Protein AF-U1YEB3-F1 (afdb_monomer)

Mean predicted aligned error: 6.51 Å

pLDDT: mean 85.09, std 14.56, range [36.59, 97.25]

Secondary structure (DSSP, 8-state):
------TTTT--HHHIIIIIHHHHHHHHHHGGGTT-EEEEEEE-TTT--SS--TT--SEEEEEE-S-HHHHHHHHHHHHHTTGGGT-----------GGGS---

Solvent-accessible surface area (backbone atoms only — not comparable to full-atom values): 6845 Å² total; per-residue (Å²): 136,84,84,72,62,58,44,54,76,72,53,52,73,65,53,40,63,77,49,51,50,54,52,54,50,50,52,63,57,55,47,64,76,68,71,39,42,81,76,47,76,49,69,50,84,87,79,62,86,69,77,89,62,94,78,84,74,62,69,49,77,44,66,50,65,89,50,73,65,51,55,51,52,52,55,47,54,46,50,73,71,58,49,64,58,40,46,88,87,81,91,82,88,81,73,72,58,79,90,72,48,81,84,126

Structure (mmCIF, N/CA/C/O backbone):
data_AF-U1YEB3-F1
#
_entry.id   AF-U1YEB3-F1
#
loop_
_atom_site.group_PDB
_atom_site.id
_atom_site.type_symbol
_atom_site.label_atom_id
_atom_site.label_alt_id
_atom_site.label_comp_id
_atom_site.label_asym_id
_atom_site.label_entity_id
_atom_site.label_seq_id
_atom_site.pdbx_PDB_ins_code
_atom_site.Cartn_x
_atom_site.Cartn_y
_atom_site.Cartn_z
_atom_site.occupancy
_atom_site.B_iso_or_equiv
_atom_site.auth_seq_id
_atom_site.auth_comp_id
_atom_site.auth_asym_id
_atom_site.auth_atom_id
_atom_site.pdbx_PDB_model_num
ATOM 1 N N . MET A 1 1 ? 8.530 -24.600 -0.183 1.00 36.59 1 MET A N 1
ATOM 2 C CA . MET A 1 1 ? 8.987 -24.052 -1.474 1.00 36.59 1 MET A CA 1
ATOM 3 C C . MET A 1 1 ? 8.469 -22.625 -1.530 1.00 36.59 1 MET A C 1
ATOM 5 O O . MET A 1 1 ? 7.266 -22.432 -1.643 1.00 36.59 1 MET A O 1
ATOM 9 N N . THR A 1 2 ? 9.323 -21.644 -1.258 1.00 46.62 2 THR A N 1
ATOM 10 C CA . THR A 1 2 ? 8.968 -20.221 -1.306 1.00 46.62 2 THR A CA 1
ATOM 11 C C . THR A 1 2 ? 8.895 -19.812 -2.772 1.00 46.62 2 THR A C 1
ATOM 13 O O . THR A 1 2 ? 9.876 -19.925 -3.496 1.00 46.62 2 THR A O 1
ATOM 16 N N . PHE A 1 3 ? 7.708 -19.422 -3.232 1.00 46.09 3 PHE A N 1
ATOM 17 C CA . PHE A 1 3 ? 7.535 -18.847 -4.560 1.00 46.09 3 PHE A CA 1
ATOM 18 C C . PHE A 1 3 ? 8.145 -17.443 -4.539 1.00 46.09 3 PHE A C 1
ATOM 20 O O . PHE A 1 3 ? 7.554 -16.520 -3.978 1.00 46.09 3 PHE A O 1
ATOM 27 N N . GLU A 1 4 ? 9.350 -17.297 -5.082 1.00 52.69 4 GLU A N 1
ATOM 28 C CA . GLU A 1 4 ? 9.925 -15.989 -5.377 1.00 52.69 4 GLU A CA 1
ATOM 29 C C . GLU A 1 4 ? 9.371 -15.527 -6.724 1.00 52.69 4 GLU A C 1
ATOM 31 O O . GLU A 1 4 ? 9.530 -16.202 -7.742 1.00 52.69 4 GLU A O 1
ATOM 36 N N . SER A 1 5 ? 8.682 -14.385 -6.734 1.00 56.97 5 SER A N 1
ATOM 37 C CA . SER A 1 5 ? 8.306 -13.725 -7.983 1.00 56.97 5 SER A CA 1
ATOM 38 C C . SER A 1 5 ? 9.586 -13.317 -8.716 1.00 56.97 5 SER A C 1
ATOM 40 O O . SER A 1 5 ? 10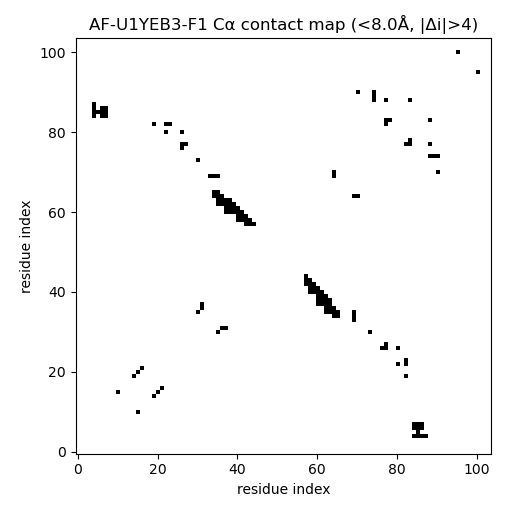.237 -12.335 -8.363 1.00 56.97 5 SER A O 1
ATOM 42 N N . THR A 1 6 ? 9.964 -14.074 -9.744 1.00 65.00 6 THR A N 1
ATOM 43 C CA . THR A 1 6 ? 11.098 -13.730 -10.615 1.00 65.00 6 THR A CA 1
ATOM 44 C C . THR A 1 6 ? 10.751 -12.601 -11.586 1.00 65.00 6 THR A C 1
ATOM 46 O O . THR A 1 6 ? 11.648 -12.006 -12.179 1.00 65.00 6 THR A O 1
ATOM 49 N N . GLY A 1 7 ? 9.463 -12.259 -11.726 1.00 76.62 7 GLY A N 1
ATOM 50 C CA . GLY A 1 7 ? 8.988 -11.245 -12.664 1.00 76.62 7 GLY A CA 1
ATOM 51 C C . GLY A 1 7 ? 9.623 -9.879 -12.428 1.00 76.62 7 GLY A C 1
ATOM 52 O O . GLY A 1 7 ? 10.077 -9.253 -13.378 1.00 76.62 7 GLY A O 1
ATOM 53 N N . TRP A 1 8 ? 9.744 -9.434 -11.174 1.00 80.25 8 TRP A N 1
ATOM 54 C CA . TRP A 1 8 ? 10.396 -8.157 -10.861 1.00 80.25 8 TRP A CA 1
ATOM 55 C C . TRP A 1 8 ? 11.880 -8.125 -11.263 1.00 80.25 8 TRP A C 1
ATOM 57 O O . TRP A 1 8 ? 12.365 -7.111 -11.773 1.00 80.25 8 TRP A O 1
ATOM 67 N N . PHE A 1 9 ? 12.605 -9.229 -11.073 1.00 81.81 9 PHE A N 1
ATOM 68 C CA . PHE A 1 9 ? 14.034 -9.324 -11.395 1.00 81.81 9 PHE A CA 1
ATOM 69 C C . PHE A 1 9 ? 14.307 -9.491 -12.895 1.00 81.81 9 PHE A C 1
ATOM 71 O O . PHE A 1 9 ? 15.384 -9.125 -13.357 1.00 81.81 9 PHE A O 1
ATOM 78 N N . ASN A 1 10 ? 13.323 -9.970 -13.658 1.00 84.94 10 ASN A N 1
ATOM 79 C CA . ASN A 1 10 ? 13.420 -10.151 -15.108 1.00 84.94 10 ASN A CA 1
ATOM 80 C C . ASN A 1 10 ? 13.064 -8.889 -15.921 1.00 84.94 10 ASN A C 1
ATOM 82 O O . ASN A 1 10 ? 13.158 -8.910 -17.146 1.00 84.94 10 ASN A O 1
ATOM 86 N N . THR A 1 11 ? 12.650 -7.802 -15.264 1.00 85.25 11 THR A N 1
ATOM 87 C CA . THR A 1 11 ? 12.278 -6.538 -15.927 1.00 85.25 11 THR A CA 1
ATOM 88 C C . THR A 1 11 ? 13.483 -5.613 -16.084 1.00 85.25 11 THR A C 1
ATOM 90 O O . THR A 1 11 ? 14.396 -5.599 -15.254 1.00 85.25 11 THR A O 1
ATOM 93 N N . ASN A 1 12 ? 13.486 -4.797 -17.140 1.00 89.50 12 ASN A N 1
ATOM 94 C CA . ASN A 1 12 ? 14.518 -3.777 -17.347 1.00 89.50 12 ASN A CA 1
ATOM 95 C C . ASN A 1 12 ? 14.124 -2.424 -16.715 1.00 89.50 12 ASN A C 1
ATOM 97 O O . ASN A 1 12 ? 12.972 -2.198 -16.345 1.00 89.50 12 ASN A O 1
ATOM 101 N N . GLY A 1 13 ? 15.086 -1.504 -16.583 1.00 87.75 13 GLY A N 1
ATOM 102 C CA . GLY A 1 13 ? 14.855 -0.208 -15.929 1.00 87.75 13 GLY A CA 1
ATOM 103 C C . GLY A 1 13 ? 13.793 0.666 -16.609 1.00 87.75 13 GLY A C 1
ATOM 104 O O . GLY A 1 13 ? 13.051 1.374 -15.926 1.00 87.75 13 GLY A O 1
ATOM 105 N N . GLN A 1 14 ? 13.678 0.582 -17.936 1.00 91.69 14 GLN A N 1
ATOM 106 C CA . GLN A 1 14 ? 12.682 1.330 -18.701 1.00 91.69 14 GLN A CA 1
ATOM 107 C C . GLN A 1 14 ? 11.269 0.802 -18.424 1.00 91.69 14 GLN A C 1
ATOM 109 O O . GLN A 1 14 ? 10.382 1.570 -18.071 1.00 91.69 14 GLN A O 1
ATOM 114 N N . GLU A 1 15 ? 11.076 -0.516 -18.488 1.00 90.38 15 GLU A N 1
ATOM 115 C CA . GLU A 1 15 ? 9.804 -1.172 -18.177 1.00 90.38 15 GLU A CA 1
ATOM 116 C C . GLU A 1 15 ? 9.344 -0.883 -16.743 1.00 90.38 15 GLU A C 1
ATOM 118 O O . GLU A 1 15 ? 8.171 -0.569 -16.517 1.00 90.38 15 GLU A O 1
ATOM 123 N N . LYS A 1 16 ? 10.276 -0.911 -15.780 1.00 91.12 16 LYS A N 1
ATOM 124 C CA . LYS A 1 16 ? 9.988 -0.525 -14.393 1.00 91.12 16 LYS A CA 1
ATOM 125 C C . LYS A 1 16 ? 9.445 0.898 -14.311 1.00 91.12 16 LYS A C 1
ATOM 127 O O . LYS A 1 16 ? 8.408 1.116 -13.693 1.00 91.12 16 LYS A O 1
ATOM 132 N N . THR A 1 17 ? 10.129 1.846 -14.944 1.00 91.88 17 THR A N 1
ATOM 133 C CA . THR A 1 17 ? 9.839 3.280 -14.802 1.00 91.88 17 THR A CA 1
ATOM 134 C C . THR A 1 17 ? 8.603 3.713 -15.587 1.00 91.88 17 THR A C 1
ATOM 136 O O . THR A 1 17 ? 7.811 4.506 -15.092 1.00 91.88 17 THR A O 1
ATOM 139 N N . GLU A 1 18 ? 8.414 3.192 -16.797 1.00 93.94 18 GLU A N 1
ATOM 140 C CA . GLU A 1 18 ? 7.344 3.634 -17.698 1.00 93.94 18 GLU A CA 1
ATOM 141 C C . GLU A 1 18 ? 6.021 2.895 -17.476 1.00 93.94 18 GLU A C 1
ATOM 143 O O . GLU A 1 18 ? 4.970 3.406 -17.859 1.00 93.94 18 GLU A O 1
ATOM 148 N N . LYS A 1 19 ? 6.051 1.687 -16.893 1.00 92.31 19 LYS A N 1
ATOM 149 C CA . LYS A 1 19 ? 4.860 0.827 -16.789 1.00 92.31 19 LYS A CA 1
ATOM 150 C C . LYS A 1 19 ? 4.577 0.366 -15.368 1.00 92.31 19 LYS A C 1
ATOM 152 O O . LYS A 1 19 ? 3.493 0.621 -14.853 1.00 92.31 19 LYS A O 1
ATOM 157 N N . ILE A 1 20 ? 5.539 -0.302 -14.731 1.00 93.94 20 ILE A N 1
ATOM 158 C CA . ILE A 1 20 ? 5.288 -1.024 -13.473 1.00 93.94 20 ILE A CA 1
ATOM 159 C C . ILE A 1 20 ? 5.110 -0.058 -12.296 1.00 93.94 20 ILE A C 1
ATOM 161 O O . ILE A 1 20 ? 4.125 -0.148 -11.566 1.00 93.94 20 ILE A O 1
ATOM 165 N N . LEU A 1 21 ? 6.052 0.870 -12.104 1.00 94.62 21 LEU A N 1
ATOM 166 C CA . LEU A 1 21 ? 6.029 1.812 -10.983 1.00 94.62 21 LEU A CA 1
ATOM 167 C C . LEU A 1 21 ? 4.844 2.790 -11.045 1.00 94.62 21 LEU A C 1
ATOM 169 O O . LEU A 1 21 ? 4.218 2.979 -10.002 1.00 94.62 21 LEU A O 1
ATOM 173 N 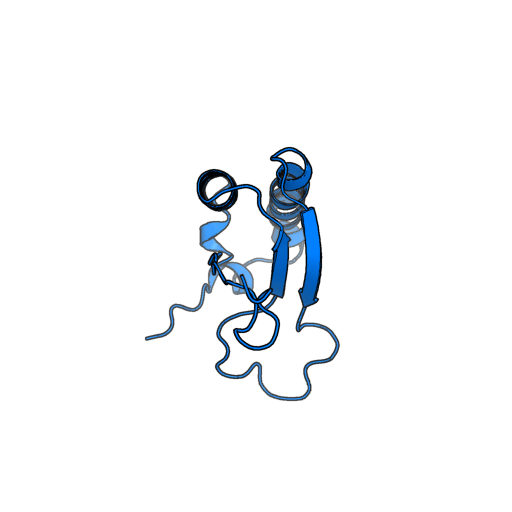N . PRO A 1 22 ? 4.464 3.355 -12.210 1.00 96.44 22 PRO A N 1
ATOM 174 C CA . PRO A 1 22 ? 3.263 4.182 -12.307 1.00 96.44 22 PRO A CA 1
ATOM 175 C C . PRO A 1 22 ? 1.986 3.438 -11.900 1.00 96.44 22 PRO A C 1
ATOM 177 O O . PRO A 1 22 ? 1.205 3.968 -11.115 1.00 96.44 22 PRO A O 1
ATOM 180 N N . GLN A 1 23 ? 1.802 2.193 -12.358 1.00 96.50 23 GLN A N 1
ATOM 181 C CA . GLN A 1 23 ? 0.641 1.373 -11.984 1.00 96.50 23 GLN A CA 1
ATOM 182 C C . GLN A 1 23 ? 0.627 1.041 -10.489 1.00 96.50 23 GLN A C 1
ATOM 184 O O . GLN A 1 23 ? -0.421 1.100 -9.846 1.00 96.50 23 GLN A O 1
ATOM 189 N N . LEU A 1 24 ? 1.794 0.714 -9.922 1.00 95.25 24 LEU A N 1
ATOM 190 C CA . LEU A 1 24 ? 1.933 0.453 -8.491 1.00 95.25 24 LEU A CA 1
ATOM 191 C C . LEU A 1 24 ? 1.582 1.699 -7.669 1.00 95.25 24 LEU A C 1
ATOM 193 O O . LEU A 1 24 ? 0.848 1.612 -6.686 1.00 95.25 24 LEU A O 1
ATOM 197 N N . GLN A 1 25 ? 2.082 2.864 -8.082 1.00 95.62 25 GLN A N 1
ATOM 198 C CA . GLN A 1 25 ? 1.771 4.134 -7.440 1.00 95.62 25 GLN A CA 1
ATOM 199 C C . GLN A 1 25 ? 0.272 4.438 -7.516 1.00 95.62 25 GLN A C 1
ATOM 201 O O . GLN A 1 25 ? -0.322 4.808 -6.505 1.00 95.62 25 GLN A O 1
ATOM 206 N N . GLU A 1 26 ? -0.340 4.278 -8.688 1.00 97.25 26 GLU A N 1
ATOM 207 C CA . GLU A 1 26 ? -1.762 4.544 -8.904 1.00 97.25 26 GLU A CA 1
ATOM 208 C C . GLU A 1 26 ? -2.641 3.717 -7.960 1.00 97.25 26 GLU A C 1
ATOM 210 O O . GLU A 1 26 ? -3.465 4.279 -7.233 1.00 97.25 26 GLU A O 1
ATOM 215 N N . VAL A 1 27 ? -2.422 2.399 -7.895 1.00 96.75 27 VAL A N 1
ATOM 216 C CA . VAL A 1 27 ? -3.246 1.528 -7.050 1.00 96.75 27 VAL A CA 1
ATOM 217 C C . VAL A 1 27 ? -3.043 1.805 -5.561 1.00 96.75 27 VAL A C 1
ATOM 219 O O . VAL A 1 27 ? -4.027 1.908 -4.831 1.00 96.75 27 VAL A O 1
ATOM 222 N N . VAL A 1 28 ? -1.808 2.035 -5.105 1.00 94.81 28 VAL A N 1
ATOM 223 C CA . VAL A 1 28 ? -1.533 2.362 -3.693 1.00 94.81 28 VAL A CA 1
ATOM 224 C C . VAL A 1 28 ? -2.154 3.707 -3.305 1.00 94.81 28 VAL A C 1
ATOM 226 O O . VAL A 1 28 ? -2.703 3.850 -2.210 1.00 94.81 28 VAL A O 1
ATOM 229 N N . LEU A 1 29 ? -2.103 4.706 -4.192 1.00 95.69 29 LEU A N 1
ATOM 230 C CA . LEU A 1 29 ? -2.728 6.005 -3.944 1.00 95.69 29 LEU A CA 1
ATOM 231 C C . LEU A 1 29 ? -4.258 5.929 -3.946 1.00 95.69 29 LEU A C 1
ATOM 233 O O . LEU A 1 29 ? 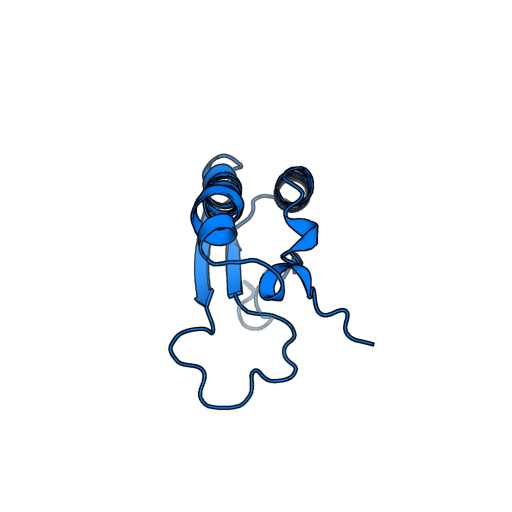-4.882 6.650 -3.166 1.00 95.69 29 LEU A O 1
ATOM 237 N N . SER A 1 30 ? -4.856 5.045 -4.752 1.00 96.38 30 SER A N 1
ATOM 238 C CA . SER A 1 30 ? -6.314 4.861 -4.787 1.00 96.38 30 SER A CA 1
ATOM 239 C C . SER A 1 30 ? -6.896 4.396 -3.450 1.00 96.38 30 SER A C 1
ATOM 241 O O . SER A 1 30 ? -8.033 4.721 -3.123 1.00 96.38 30 SER A O 1
ATOM 243 N N . TRP A 1 31 ? -6.113 3.716 -2.608 1.00 96.69 31 TRP A N 1
ATOM 244 C CA . TRP A 1 31 ? -6.594 3.260 -1.302 1.00 96.69 31 TRP A CA 1
ATOM 245 C C . TRP A 1 31 ? -6.888 4.407 -0.334 1.00 96.69 31 TRP A C 1
ATOM 247 O O . TRP A 1 31 ? -7.634 4.225 0.617 1.00 96.69 31 TRP A O 1
ATOM 257 N N . ARG A 1 32 ? -6.403 5.627 -0.594 1.00 94.19 32 ARG A N 1
ATOM 258 C CA . ARG A 1 32 ? -6.738 6.800 0.231 1.00 94.19 32 ARG A CA 1
ATOM 259 C C . ARG A 1 32 ? -8.226 7.164 0.198 1.00 94.19 32 ARG A C 1
ATOM 261 O O . ARG A 1 32 ? -8.674 7.908 1.063 1.00 94.19 32 ARG A O 1
ATOM 268 N N . SER A 1 33 ? -8.987 6.685 -0.790 1.00 94.31 33 SER A N 1
ATOM 269 C CA . SER A 1 33 ? -10.412 7.003 -0.934 1.00 94.31 33 SER A CA 1
ATOM 270 C C . SER A 1 33 ? -11.364 5.930 -0.403 1.00 94.31 33 SER A C 1
ATOM 272 O O . SER A 1 33 ? -12.571 6.127 -0.486 1.00 94.31 33 SER A O 1
ATOM 274 N N . ASN A 1 34 ? -10.868 4.807 0.131 1.00 94.19 34 ASN A N 1
ATOM 275 C CA . ASN A 1 34 ? -11.715 3.706 0.621 1.00 94.19 34 ASN A CA 1
ATOM 276 C C . ASN A 1 34 ? -11.997 3.765 2.137 1.00 94.19 34 ASN A C 1
ATOM 278 O O . ASN A 1 34 ? -12.498 2.805 2.711 1.00 94.19 34 ASN A O 1
ATOM 282 N N . GLY A 1 35 ? -11.637 4.872 2.794 1.00 94.38 35 GLY A N 1
ATOM 283 C CA . GLY A 1 35 ? -11.776 5.040 4.243 1.00 94.38 35 GLY A CA 1
ATOM 284 C C . GLY A 1 35 ? -10.618 4.473 5.072 1.00 94.38 35 GLY A C 1
ATOM 285 O O . GLY A 1 35 ? -10.605 4.674 6.284 1.00 94.38 35 GLY A O 1
ATOM 286 N N . SER A 1 36 ? -9.632 3.815 4.456 1.00 95.81 36 SER A N 1
ATOM 287 C CA . SER A 1 36 ? -8.406 3.399 5.143 1.00 95.81 36 SER A CA 1
ATOM 288 C C . SER A 1 36 ? -7.469 4.577 5.428 1.00 95.81 36 SER A C 1
ATOM 290 O O . SER A 1 36 ? -7.393 5.547 4.670 1.00 95.81 36 SER A O 1
ATOM 292 N N . THR A 1 37 ? -6.706 4.470 6.516 1.00 96.00 37 THR A N 1
ATOM 293 C CA . THR A 1 37 ? -5.664 5.433 6.890 1.00 96.00 37 THR A CA 1
ATOM 294 C C . THR A 1 37 ? -4.312 4.734 6.942 1.00 96.00 37 THR A C 1
ATOM 296 O O . THR A 1 37 ? -4.124 3.788 7.701 1.00 96.00 37 THR A O 1
ATOM 299 N N . LEU A 1 38 ? -3.342 5.203 6.152 1.00 96.38 38 LEU A N 1
ATOM 300 C CA . LEU A 1 38 ? -1.965 4.709 6.221 1.00 96.38 38 LEU A CA 1
ATOM 301 C C . LEU A 1 38 ? -1.290 5.262 7.484 1.00 96.38 38 LEU A C 1
ATOM 303 O O . LEU A 1 38 ? -1.009 6.457 7.562 1.00 96.38 38 LEU A O 1
ATOM 307 N N . LEU A 1 39 ? -1.015 4.391 8.451 1.00 95.25 39 LEU A N 1
ATOM 308 C CA . LEU A 1 39 ? -0.377 4.740 9.723 1.00 95.25 39 LEU A CA 1
ATOM 309 C C . LEU A 1 39 ? 1.149 4.785 9.615 1.00 95.25 39 LEU A C 1
ATOM 311 O O . LEU A 1 39 ? 1.808 5.534 10.332 1.00 95.25 39 LEU A O 1
ATOM 315 N N . GLY A 1 40 ? 1.723 3.976 8.727 1.00 94.50 40 GLY A N 1
ATOM 316 C CA . GLY A 1 40 ? 3.165 3.915 8.548 1.00 94.50 40 GLY A CA 1
ATOM 317 C C . GLY A 1 40 ? 3.591 2.937 7.467 1.00 94.50 40 GLY A C 1
ATOM 318 O O . GLY A 1 40 ? 2.825 2.077 7.032 1.00 94.50 40 GLY A O 1
ATOM 319 N N . THR A 1 41 ? 4.843 3.071 7.039 1.00 92.88 41 THR A N 1
ATOM 320 C CA . THR A 1 41 ? 5.481 2.1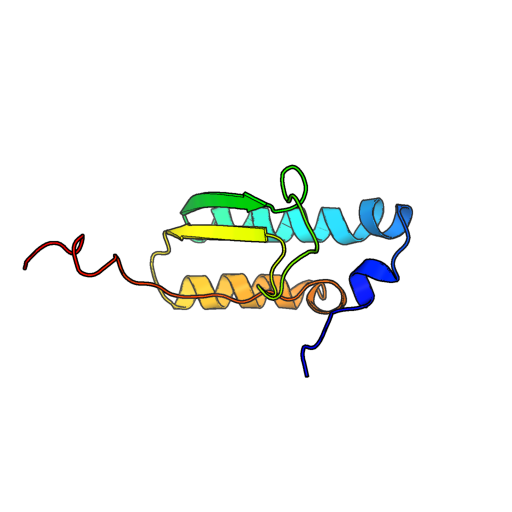50 6.096 1.00 92.88 41 THR A CA 1
ATOM 321 C C . THR A 1 41 ? 6.839 1.731 6.627 1.00 92.88 41 THR A C 1
ATOM 323 O O . THR A 1 41 ? 7.496 2.481 7.352 1.00 92.88 41 THR A O 1
ATOM 326 N N . PHE A 1 42 ? 7.248 0.520 6.276 1.00 87.88 42 PHE A N 1
ATOM 327 C CA . PHE A 1 42 ? 8.577 0.013 6.562 1.00 87.88 42 PHE A CA 1
ATOM 328 C C . PHE A 1 42 ? 9.136 -0.636 5.300 1.00 87.88 42 PHE A C 1
ATOM 330 O O . PHE A 1 42 ? 8.648 -1.683 4.875 1.00 87.88 42 PHE A O 1
ATOM 337 N N . ASP A 1 43 ? 10.138 0.006 4.706 1.00 85.62 43 ASP A N 1
ATOM 338 C CA . ASP A 1 43 ? 10.855 -0.479 3.529 1.00 85.62 43 ASP A CA 1
ATOM 339 C C . ASP A 1 43 ? 12.253 -0.955 3.939 1.00 85.62 43 ASP A C 1
ATOM 341 O O . ASP A 1 43 ? 12.962 -0.294 4.705 1.00 85.62 43 ASP A O 1
ATOM 345 N N . ARG A 1 44 ? 12.644 -2.130 3.448 1.00 79.38 44 ARG A N 1
ATOM 346 C CA . ARG A 1 44 ? 13.928 -2.758 3.757 1.00 79.38 44 ARG A CA 1
ATOM 347 C C . ARG A 1 44 ? 15.074 -2.322 2.845 1.00 79.38 44 ARG A C 1
ATOM 349 O O . ARG A 1 44 ? 16.186 -2.794 3.060 1.00 79.38 44 ARG A O 1
ATOM 356 N N . ASP A 1 45 ? 14.860 -1.450 1.869 1.00 72.00 45 ASP A N 1
ATOM 357 C CA . ASP A 1 45 ? 15.860 -1.153 0.836 1.00 72.00 45 ASP A CA 1
ATOM 358 C C . ASP A 1 45 ? 17.121 -0.437 1.368 1.00 72.00 45 ASP A C 1
ATOM 360 O O . ASP A 1 45 ? 18.241 -0.785 1.006 1.00 72.00 45 ASP A O 1
ATOM 364 N N . ILE A 1 46 ? 16.977 0.527 2.287 1.00 63.34 46 ILE A N 1
ATOM 365 C CA . ILE A 1 46 ? 18.078 1.462 2.608 1.00 63.34 46 ILE A CA 1
ATOM 366 C C . ILE A 1 46 ? 18.975 0.993 3.766 1.00 63.34 46 ILE A C 1
ATOM 368 O O . ILE A 1 46 ? 20.188 1.184 3.721 1.00 63.34 46 ILE A O 1
ATOM 372 N N . LEU A 1 47 ? 18.407 0.406 4.827 1.00 60.25 47 LEU A N 1
ATOM 373 C CA . LEU A 1 47 ? 19.135 0.111 6.078 1.00 60.25 47 LEU A CA 1
ATOM 374 C C . LEU A 1 47 ? 19.174 -1.381 6.441 1.00 60.25 47 LEU A C 1
ATOM 376 O O . LEU A 1 47 ? 19.413 -1.736 7.597 1.00 60.25 47 LEU A O 1
ATOM 380 N N . THR A 1 48 ? 18.970 -2.279 5.475 1.00 62.12 48 THR A N 1
ATOM 381 C CA . THR A 1 48 ? 19.141 -3.714 5.733 1.00 62.12 48 THR A CA 1
ATOM 382 C C . THR A 1 48 ? 20.624 -4.083 5.713 1.00 62.12 48 THR A C 1
ATOM 384 O O . THR A 1 48 ? 21.235 -4.222 4.659 1.00 62.12 48 THR A O 1
ATOM 387 N N . ALA A 1 49 ? 21.208 -4.280 6.895 1.00 57.22 49 ALA A N 1
ATOM 388 C CA . ALA A 1 49 ? 22.525 -4.890 7.036 1.00 57.22 49 ALA A CA 1
ATOM 389 C C . ALA A 1 49 ? 22.397 -6.427 7.008 1.00 57.22 49 ALA A C 1
ATOM 391 O O . ALA A 1 49 ? 21.814 -7.021 7.915 1.00 57.22 49 ALA A O 1
ATOM 392 N N . GLY A 1 50 ? 22.947 -7.071 5.973 1.00 56.31 50 GLY A N 1
ATOM 393 C CA . GLY A 1 50 ? 22.984 -8.534 5.821 1.00 56.31 50 GLY A CA 1
ATOM 394 C C . GLY A 1 50 ? 22.157 -9.066 4.647 1.00 56.31 50 GLY A C 1
ATOM 395 O O . GLY A 1 50 ? 21.535 -8.307 3.909 1.00 56.31 50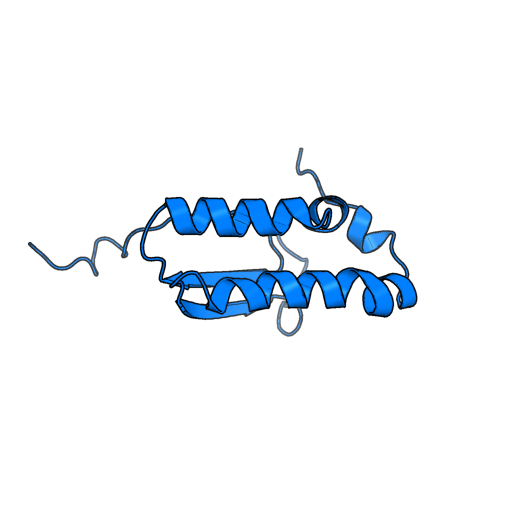 GLY A O 1
ATOM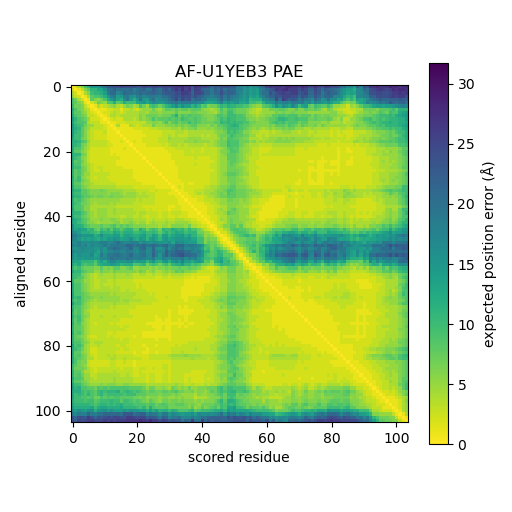 396 N N . HIS A 1 51 ? 22.169 -10.390 4.454 1.00 54.97 51 HIS A N 1
ATOM 397 C CA . HIS A 1 51 ? 21.335 -11.053 3.445 1.00 54.97 51 HIS A CA 1
ATOM 398 C C . HIS A 1 51 ? 19.865 -10.680 3.679 1.00 54.97 51 HIS A C 1
ATOM 400 O O . HIS A 1 51 ? 19.441 -10.597 4.836 1.00 54.97 51 HIS A O 1
ATOM 406 N N . ALA A 1 52 ? 19.089 -10.470 2.612 1.00 56.66 52 ALA A N 1
ATOM 407 C CA . ALA A 1 52 ? 17.641 -10.319 2.707 1.00 56.66 52 ALA A CA 1
ATOM 408 C C . ALA A 1 52 ? 17.083 -11.589 3.372 1.00 56.66 52 ALA A C 1
ATOM 410 O O . ALA A 1 52 ? 16.916 -12.619 2.734 1.00 56.66 52 ALA A O 1
ATOM 411 N N . GLY A 1 53 ? 16.957 -11.566 4.702 1.00 57.12 53 GLY A N 1
ATOM 412 C CA . GLY A 1 53 ? 16.687 -12.772 5.482 1.00 57.12 53 GLY A CA 1
ATOM 413 C C . GLY A 1 53 ? 15.341 -13.405 5.128 1.00 57.12 53 GLY A C 1
ATOM 414 O O . GLY A 1 53 ? 14.526 -12.804 4.434 1.00 57.12 53 GLY A O 1
ATOM 415 N N . ASN A 1 54 ? 15.064 -14.573 5.710 1.00 61.25 54 ASN A N 1
ATOM 416 C CA . ASN A 1 54 ? 13.893 -15.435 5.453 1.00 61.25 54 ASN A CA 1
ATOM 417 C C . ASN A 1 54 ? 12.501 -14.818 5.729 1.00 61.25 54 ASN A C 1
ATOM 419 O O . ASN A 1 54 ? 11.514 -15.543 5.799 1.00 61.25 54 ASN A O 1
ATOM 423 N N . HIS A 1 55 ? 12.399 -13.508 5.948 1.00 62.03 55 HIS A N 1
ATOM 424 C CA . HIS A 1 55 ? 11.163 -12.843 6.360 1.00 62.03 55 HIS A CA 1
ATOM 425 C C . HIS A 1 55 ? 10.121 -12.788 5.232 1.00 62.03 55 HIS A C 1
ATOM 427 O O . HIS A 1 55 ? 8.945 -12.609 5.516 1.00 62.03 55 HIS A O 1
ATOM 433 N N . GLY A 1 56 ? 10.520 -13.002 3.971 1.00 70.81 56 GLY A N 1
ATOM 434 C CA . GLY A 1 56 ? 9.586 -13.216 2.859 1.00 70.81 56 GLY A CA 1
ATOM 435 C C . GLY A 1 56 ? 8.841 -11.968 2.370 1.00 70.81 56 GLY A C 1
ATOM 436 O O . GLY A 1 56 ? 7.911 -12.104 1.580 1.00 70.81 56 GLY A O 1
ATOM 437 N N . TRP A 1 57 ? 9.241 -10.769 2.810 1.00 78.88 57 TRP A N 1
ATOM 438 C CA . TRP A 1 57 ? 8.671 -9.485 2.390 1.00 78.88 57 TRP A CA 1
ATOM 439 C C . TRP A 1 57 ? 9.747 -8.396 2.254 1.00 78.88 57 TRP A C 1
ATOM 441 O O . TRP A 1 57 ? 10.791 -8.441 2.915 1.00 78.88 57 TRP A O 1
ATOM 451 N N . HIS A 1 58 ? 9.469 -7.414 1.389 1.00 80.31 58 HIS A N 1
ATOM 452 C CA . HIS A 1 58 ? 10.350 -6.274 1.091 1.00 80.31 58 HIS A CA 1
ATOM 453 C C . HIS A 1 58 ? 9.854 -4.959 1.699 1.00 80.31 58 HIS A C 1
ATOM 455 O O . HIS A 1 58 ? 10.653 -4.202 2.243 1.00 80.31 58 HIS A O 1
ATOM 461 N N . ALA A 1 59 ? 8.542 -4.724 1.655 1.00 87.81 59 ALA A N 1
ATOM 462 C CA . ALA A 1 59 ? 7.906 -3.536 2.200 1.00 87.81 59 ALA A CA 1
ATOM 463 C C . ALA A 1 59 ? 6.632 -3.916 2.960 1.00 87.81 59 ALA A C 1
ATOM 465 O O . ALA A 1 59 ? 5.879 -4.789 2.524 1.00 87.81 59 ALA A O 1
ATOM 466 N N . CYS A 1 60 ? 6.396 -3.239 4.080 1.00 91.12 60 CYS A N 1
ATOM 467 C CA . CYS A 1 60 ? 5.195 -3.365 4.895 1.00 91.12 60 CYS A CA 1
ATOM 468 C C . CYS A 1 60 ? 4.456 -2.031 4.945 1.00 91.12 60 CYS A C 1
ATOM 470 O O . CYS A 1 60 ? 5.066 -0.978 5.137 1.00 91.12 60 CYS A O 1
ATOM 472 N N . PHE A 1 61 ? 3.133 -2.097 4.832 1.00 94.31 61 PHE A N 1
ATOM 473 C CA . PHE A 1 61 ? 2.242 -0.949 4.924 1.00 94.31 61 PHE A CA 1
ATOM 474 C C . PHE A 1 61 ? 1.261 -1.210 6.061 1.00 94.31 61 PHE A C 1
ATOM 476 O O . PHE A 1 61 ? 0.495 -2.173 6.011 1.00 94.31 61 PHE A O 1
ATOM 483 N N . LEU A 1 62 ? 1.310 -0.378 7.097 1.00 95.19 62 LEU A N 1
ATOM 484 C CA . LEU A 1 62 ? 0.408 -0.479 8.233 1.00 95.19 62 LEU A CA 1
ATOM 485 C C . LEU A 1 62 ? -0.784 0.443 8.000 1.00 95.19 62 LEU A C 1
ATOM 487 O O . LEU A 1 62 ? -0.619 1.662 7.943 1.00 95.19 62 LEU A O 1
ATOM 491 N N . TYR A 1 63 ? -1.971 -0.143 7.891 1.00 96.25 63 TYR A N 1
ATOM 492 C CA . TYR A 1 63 ? -3.221 0.584 7.705 1.00 96.25 63 TYR A CA 1
ATOM 493 C C . TYR A 1 63 ? -4.136 0.424 8.916 1.00 96.25 63 TYR A C 1
ATOM 495 O O . TYR A 1 63 ? -4.256 -0.671 9.463 1.00 96.25 63 TYR A O 1
ATOM 503 N N . ASP A 1 64 ? -4.809 1.512 9.276 1.00 95.00 64 ASP A N 1
ATOM 504 C CA . ASP A 1 64 ? -6.090 1.464 9.972 1.00 95.00 64 ASP A CA 1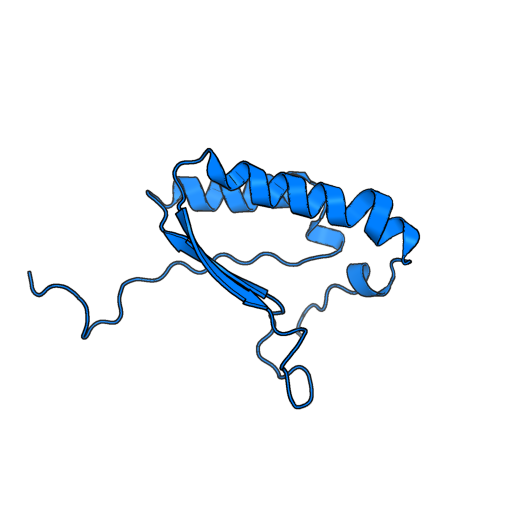
ATOM 505 C C . ASP A 1 64 ? -7.193 1.313 8.918 1.00 95.00 64 ASP A C 1
ATOM 507 O O . ASP A 1 64 ? -7.209 2.045 7.922 1.00 95.00 64 ASP A O 1
ATOM 511 N N . VAL A 1 65 ? -8.073 0.332 9.094 1.00 95.25 65 VAL A N 1
ATOM 512 C CA . VAL A 1 65 ? -9.119 -0.021 8.127 1.00 95.25 65 VAL A CA 1
ATOM 513 C C . VAL A 1 65 ? -10.461 -0.135 8.845 1.00 95.25 65 VAL A C 1
ATOM 515 O O . VAL A 1 65 ? -10.511 -0.681 9.947 1.00 95.25 65 VAL A O 1
ATOM 518 N N . PRO A 1 66 ? -11.563 0.334 8.236 1.00 94.62 66 PRO A N 1
ATOM 519 C CA . PRO A 1 66 ? -12.860 0.334 8.905 1.00 94.62 66 PRO A CA 1
ATOM 520 C C . PRO A 1 66 ? -13.459 -1.075 9.021 1.00 94.62 66 PRO A C 1
ATOM 522 O O . PRO A 1 66 ? -14.169 -1.363 9.984 1.00 94.62 66 PRO A O 1
ATOM 525 N N . ASP A 1 67 ? -13.178 -1.962 8.059 1.00 94.56 67 ASP A N 1
ATOM 526 C CA . ASP A 1 67 ? -13.711 -3.323 8.020 1.00 94.56 67 ASP A CA 1
ATOM 527 C C . ASP A 1 67 ? -12.896 -4.280 7.120 1.00 94.56 67 ASP A C 1
ATOM 529 O O . ASP A 1 67 ? -11.963 -3.902 6.405 1.00 94.56 67 ASP A O 1
ATOM 533 N N . LEU A 1 68 ? -13.266 -5.567 7.153 1.00 95.00 68 LEU A N 1
ATOM 534 C CA . LEU A 1 68 ? -12.666 -6.621 6.322 1.00 95.00 68 LEU A CA 1
ATOM 535 C C . LEU A 1 68 ? -12.972 -6.459 4.824 1.00 95.00 68 LEU A C 1
ATOM 537 O O . LEU A 1 68 ? -12.218 -6.956 3.980 1.00 95.00 68 LEU A O 1
ATOM 541 N N . GLN A 1 69 ? -14.077 -5.790 4.489 1.00 96.25 69 GLN A N 1
ATOM 542 C CA . GLN A 1 69 ? -14.475 -5.547 3.106 1.00 96.25 69 GLN A CA 1
ATOM 543 C C . GLN A 1 69 ? -13.471 -4.606 2.432 1.00 96.25 69 GLN A C 1
ATOM 545 O O . GLN A 1 69 ? -12.999 -4.898 1.334 1.00 96.25 69 GLN A O 1
ATOM 550 N N . THR A 1 70 ? -13.027 -3.573 3.147 1.00 97.00 70 THR A N 1
ATOM 551 C CA . THR A 1 70 ? -12.000 -2.629 2.695 1.00 97.00 70 THR A CA 1
ATOM 552 C C . THR A 1 70 ? -10.695 -3.345 2.339 1.00 97.00 70 THR A C 1
ATOM 554 O O . THR A 1 70 ? -10.116 -3.106 1.280 1.00 97.00 70 THR A O 1
ATOM 557 N N . VAL A 1 71 ? -10.251 -4.299 3.166 1.00 96.81 71 VAL A N 1
ATOM 558 C CA . VAL A 1 71 ? -9.043 -5.104 2.891 1.00 96.81 71 VAL A CA 1
ATOM 559 C C . VAL A 1 71 ? -9.213 -5.962 1.631 1.00 96.81 71 VAL A C 1
ATOM 561 O O . VAL A 1 71 ? -8.294 -6.079 0.812 1.00 96.81 71 VAL A O 1
ATOM 564 N N . SER A 1 72 ? -10.397 -6.548 1.442 1.00 96.62 72 SER A N 1
ATOM 565 C CA . SER A 1 72 ? -10.708 -7.334 0.242 1.00 96.62 72 SER A CA 1
ATOM 566 C C . SER A 1 72 ? -10.686 -6.467 -1.020 1.00 96.62 72 SER A C 1
ATOM 568 O O . SER A 1 72 ? -10.118 -6.868 -2.033 1.00 96.62 72 SER A O 1
ATOM 570 N N . GLU A 1 73 ? -11.220 -5.248 -0.959 1.00 97.19 73 GLU A N 1
ATOM 571 C CA . GLU A 1 73 ? -11.201 -4.289 -2.071 1.00 97.19 73 GLU A CA 1
ATOM 572 C C . GLU A 1 73 ? -9.785 -3.792 -2.393 1.00 97.19 73 GLU A C 1
ATOM 574 O O . GLU A 1 73 ? -9.410 -3.691 -3.565 1.00 97.19 73 GLU A O 1
ATOM 579 N N . MET A 1 74 ? -8.949 -3.553 -1.379 1.00 97.19 74 MET A N 1
ATOM 580 C CA . MET A 1 74 ? -7.538 -3.188 -1.567 1.00 97.19 74 MET A CA 1
ATOM 581 C C . MET A 1 74 ? -6.749 -4.303 -2.260 1.00 97.19 74 MET A C 1
ATOM 583 O O . MET A 1 74 ? -6.057 -4.074 -3.251 1.00 97.19 74 MET A O 1
ATOM 587 N N . THR A 1 75 ? -6.878 -5.538 -1.776 1.00 96.00 75 THR A N 1
ATOM 588 C CA . THR A 1 75 ? -6.167 -6.684 -2.366 1.00 96.00 75 THR A CA 1
ATOM 589 C C . THR A 1 75 ? -6.693 -7.035 -3.760 1.00 96.00 75 THR A C 1
ATOM 591 O O . THR A 1 75 ? -5.906 -7.370 -4.650 1.00 96.00 75 THR A O 1
ATOM 594 N N . HIS A 1 76 ? -8.002 -6.901 -3.994 1.00 96.19 76 HIS A N 1
ATOM 595 C CA . HIS A 1 76 ? -8.600 -7.088 -5.313 1.00 96.19 76 HIS A CA 1
ATOM 596 C C . HIS A 1 76 ? -8.151 -6.016 -6.311 1.00 96.19 76 HIS A C 1
ATOM 598 O O . HIS A 1 76 ? -7.722 -6.367 -7.410 1.00 96.19 76 HIS A O 1
ATOM 604 N N . SER A 1 77 ? -8.200 -4.733 -5.933 1.00 96.44 77 SER A N 1
ATOM 605 C CA . SER A 1 77 ? -7.747 -3.629 -6.794 1.00 96.44 77 SER A CA 1
ATOM 606 C C . SER A 1 77 ? -6.279 -3.788 -7.181 1.00 96.44 77 SER A C 1
ATOM 608 O O . SER A 1 77 ? -5.947 -3.621 -8.352 1.00 96.44 77 SER A O 1
ATOM 610 N N . PHE A 1 78 ? -5.420 -4.232 -6.254 1.00 96.62 78 PHE A N 1
ATOM 611 C CA . PHE A 1 78 ? -4.041 -4.600 -6.575 1.00 96.62 78 PHE A CA 1
ATOM 612 C C . PHE A 1 78 ? -3.970 -5.690 -7.638 1.00 96.62 78 PHE A C 1
ATOM 614 O O . PHE A 1 78 ? -3.309 -5.524 -8.659 1.00 96.62 78 PHE A O 1
ATOM 621 N N . ARG A 1 79 ? -4.677 -6.805 -7.436 1.00 94.19 79 ARG A N 1
ATOM 622 C CA . ARG A 1 79 ? -4.665 -7.925 -8.381 1.00 94.19 79 ARG A CA 1
ATOM 623 C C . ARG A 1 79 ? -5.199 -7.531 -9.761 1.00 94.19 79 ARG A C 1
ATOM 625 O O . ARG A 1 79 ? -4.671 -7.997 -10.766 1.00 94.19 79 ARG A O 1
ATOM 632 N N . ALA A 1 80 ? -6.207 -6.662 -9.821 1.00 96.06 80 ALA A N 1
ATOM 633 C CA . ALA A 1 80 ? -6.816 -6.204 -11.068 1.00 96.06 80 ALA A CA 1
ATOM 634 C C . ALA A 1 80 ? -5.836 -5.449 -11.986 1.00 96.06 80 ALA A C 1
ATOM 636 O O . ALA A 1 80 ? -6.019 -5.453 -13.201 1.00 96.06 80 ALA A O 1
ATOM 637 N N . THR A 1 81 ? -4.764 -4.866 -11.435 1.00 95.50 81 THR A N 1
ATOM 638 C CA . THR A 1 81 ? -3.699 -4.226 -12.231 1.00 95.50 81 THR A CA 1
ATOM 639 C C . THR A 1 81 ? -2.849 -5.221 -13.037 1.00 95.50 81 THR A C 1
ATOM 641 O O . THR A 1 81 ? -2.179 -4.828 -13.990 1.00 95.50 81 THR A O 1
ATOM 644 N N . GLY A 1 82 ? -2.840 -6.509 -12.666 1.00 92.81 82 GLY A N 1
ATOM 645 C CA . GLY A 1 82 ? -1.926 -7.512 -13.223 1.00 92.81 82 GLY A CA 1
ATOM 646 C C . GLY A 1 82 ? -0.489 -7.430 -12.689 1.00 92.81 82 GLY A C 1
ATOM 647 O O . GLY A 1 82 ? 0.401 -8.105 -13.217 1.00 92.81 82 GLY A O 1
ATOM 648 N N . LEU A 1 83 ? -0.254 -6.615 -11.652 1.00 92.81 83 LEU A N 1
ATOM 649 C CA . LEU A 1 83 ? 1.031 -6.490 -10.959 1.00 92.81 83 LEU A CA 1
ATOM 650 C C . LEU A 1 83 ? 1.411 -7.733 -10.138 1.00 92.81 83 LEU A C 1
ATOM 652 O O . LEU A 1 83 ? 2.559 -7.845 -9.707 1.00 92.81 83 LEU A O 1
ATOM 656 N N . ASP A 1 84 ? 0.496 -8.691 -9.969 1.00 88.81 84 ASP A N 1
ATOM 657 C CA . ASP A 1 84 ? 0.717 -9.982 -9.303 1.00 88.81 84 ASP A CA 1
ATOM 658 C C . ASP A 1 84 ? 1.783 -10.855 -9.993 1.00 88.81 84 ASP A C 1
ATOM 660 O O . ASP A 1 84 ? 2.329 -11.779 -9.393 1.00 88.81 84 ASP A O 1
ATOM 664 N N . ARG A 1 85 ? 2.140 -10.524 -11.241 1.00 88.81 85 ARG A N 1
ATOM 665 C CA . ARG A 1 85 ? 3.276 -11.120 -11.968 1.00 88.81 85 ARG A CA 1
ATOM 666 C C . ARG A 1 85 ? 4.640 -10.631 -11.478 1.00 88.81 85 ARG A C 1
ATOM 668 O O . ARG A 1 85 ? 5.636 -11.309 -11.713 1.00 88.81 85 ARG A O 1
ATOM 675 N N . TYR A 1 86 ? 4.693 -9.451 -10.859 1.00 88.00 86 TYR A N 1
ATOM 676 C CA . TYR A 1 86 ? 5.928 -8.811 -10.396 1.00 88.00 86 TYR A CA 1
ATOM 677 C C . TYR A 1 86 ? 6.028 -8.827 -8.875 1.00 88.00 86 TYR A C 1
ATOM 679 O O . TYR A 1 86 ? 7.101 -9.093 -8.334 1.00 88.00 86 TYR A O 1
ATOM 687 N N . PHE A 1 87 ? 4.913 -8.610 -8.185 1.00 88.94 87 PHE A N 1
ATOM 688 C CA . PHE A 1 87 ? 4.858 -8.480 -6.737 1.00 88.94 87 PHE A CA 1
ATOM 689 C C . PHE A 1 87 ? 3.880 -9.477 -6.131 1.00 88.94 87 PHE A C 1
ATOM 691 O O . PHE A 1 87 ? 2.843 -9.794 -6.708 1.00 88.94 87 PHE A O 1
ATOM 698 N N . ARG A 1 88 ? 4.169 -9.905 -4.905 1.00 87.75 88 ARG A N 1
ATOM 699 C CA . ARG A 1 88 ? 3.203 -10.596 -4.058 1.00 87.75 88 ARG A CA 1
ATOM 700 C C . ARG A 1 88 ? 2.673 -9.608 -3.029 1.00 87.75 88 ARG A C 1
ATOM 702 O O . ARG A 1 88 ? 3.461 -9.018 -2.296 1.00 87.75 88 ARG A O 1
ATOM 709 N N . LEU A 1 89 ? 1.352 -9.474 -2.960 1.00 91.69 89 LEU A N 1
ATOM 710 C CA . LEU A 1 89 ? 0.671 -8.732 -1.906 1.00 91.69 89 LEU A CA 1
ATOM 711 C C . LEU A 1 89 ? 0.001 -9.720 -0.950 1.00 91.69 89 LEU A C 1
ATOM 713 O O . LEU A 1 89 ? -0.714 -10.622 -1.383 1.00 91.69 89 LEU A O 1
ATOM 717 N N . GLU A 1 90 ? 0.230 -9.539 0.345 1.00 92.00 90 GLU A N 1
ATOM 718 C CA . GLU A 1 90 ? -0.412 -10.304 1.409 1.00 92.00 90 GLU A CA 1
ATOM 719 C C . GLU A 1 90 ? -0.969 -9.329 2.444 1.00 92.00 90 GLU A C 1
ATOM 721 O O . GLU A 1 90 ? -0.263 -8.425 2.887 1.00 92.00 90 GLU A O 1
ATOM 726 N N . ALA A 1 91 ? -2.240 -9.501 2.808 1.00 94.00 91 ALA A N 1
ATOM 727 C CA . ALA A 1 91 ? -2.870 -8.731 3.869 1.00 94.00 91 ALA A CA 1
ATOM 728 C C . ALA A 1 91 ? -2.866 -9.550 5.162 1.00 94.00 91 ALA A C 1
ATOM 730 O O . ALA A 1 91 ? -3.395 -10.661 5.203 1.00 94.00 91 ALA A O 1
ATOM 731 N N . MET A 1 92 ? -2.291 -8.984 6.221 1.00 92.25 92 MET A N 1
ATOM 732 C CA . MET A 1 92 ? -2.316 -9.554 7.565 1.00 92.25 92 MET A CA 1
ATOM 733 C C . MET A 1 92 ? -3.208 -8.686 8.443 1.00 92.25 92 MET A C 1
ATOM 735 O O . MET A 1 92 ? -2.978 -7.486 8.569 1.00 92.25 92 MET A O 1
ATOM 739 N N . ILE A 1 93 ? -4.228 -9.296 9.043 1.00 91.25 93 ILE A N 1
ATOM 740 C CA . ILE A 1 93 ? -5.211 -8.589 9.865 1.00 91.25 93 ILE A CA 1
ATOM 741 C C . ILE A 1 93 ? -4.905 -8.892 11.324 1.00 91.25 93 ILE A C 1
ATOM 743 O O . ILE A 1 93 ? -4.982 -10.039 11.765 1.00 91.25 93 ILE A O 1
ATOM 747 N N . GLY A 1 94 ? -4.500 -7.855 12.049 1.00 86.81 94 GLY A N 1
ATOM 748 C CA . GLY A 1 94 ? -4.125 -7.937 13.453 1.00 86.81 94 GLY A CA 1
ATOM 749 C C . GLY A 1 94 ? -5.173 -7.330 14.377 1.00 86.81 94 GLY A C 1
ATOM 750 O O . GLY A 1 94 ? -6.050 -6.579 13.962 1.00 86.81 94 GLY A O 1
ATOM 751 N N . ARG A 1 95 ? -5.029 -7.640 15.663 1.00 82.50 95 ARG A N 1
ATOM 752 C CA . ARG A 1 95 ? -5.645 -6.911 16.777 1.00 82.50 95 ARG A CA 1
ATOM 753 C C . ARG A 1 95 ? -4.543 -6.183 17.549 1.00 82.50 95 ARG A C 1
ATOM 755 O O . ARG A 1 95 ? -3.375 -6.568 17.404 1.00 82.50 95 ARG A O 1
ATOM 762 N N . PRO A 1 96 ? -4.876 -5.177 18.376 1.00 84.19 96 PRO A N 1
ATOM 763 C CA . PRO A 1 96 ? -3.926 -4.641 19.339 1.00 84.19 96 PRO A CA 1
ATOM 764 C C . PRO A 1 96 ? -3.249 -5.765 20.126 1.00 84.19 96 PRO A C 1
ATOM 766 O O . PRO A 1 96 ? -3.831 -6.823 20.366 1.00 84.19 96 PRO A O 1
ATOM 769 N N . PHE A 1 97 ? -1.993 -5.553 20.506 1.00 87.69 97 PHE A N 1
ATOM 770 C CA . PHE A 1 97 ? -1.300 -6.501 21.368 1.00 87.69 97 PHE A CA 1
ATOM 771 C C . PHE A 1 97 ? -2.072 -6.644 22.683 1.00 87.69 97 PHE A C 1
ATOM 773 O O . PHE A 1 97 ? -2.473 -5.635 23.248 1.00 87.69 97 PHE A O 1
ATOM 780 N N . PHE A 1 98 ? -2.258 -7.866 23.187 1.00 86.94 98 PHE A N 1
ATOM 781 C CA . PHE A 1 98 ? -3.199 -8.143 24.283 1.00 86.94 98 PHE A CA 1
ATOM 782 C C . PHE A 1 98 ? -2.962 -7.327 25.569 1.00 86.94 98 PHE A C 1
ATOM 784 O O . PHE A 1 98 ? -3.902 -7.088 26.315 1.00 86.94 98 PHE A O 1
ATOM 791 N N . LEU A 1 9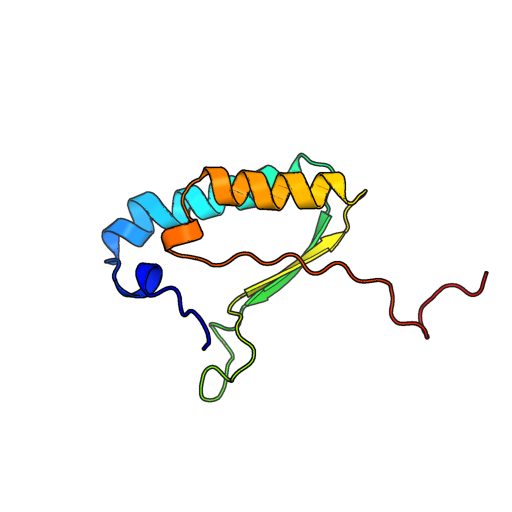9 ? -1.726 -6.879 25.838 1.00 88.69 99 LEU A N 1
ATOM 792 C CA . LEU A 1 99 ? -1.417 -5.994 26.976 1.00 88.69 99 LEU A CA 1
ATOM 793 C C . LEU A 1 99 ? -1.818 -4.527 26.757 1.00 88.69 99 LEU A C 1
ATOM 795 O O . LEU A 1 99 ? -1.872 -3.762 27.714 1.00 88.69 99 LEU A O 1
ATOM 799 N N . LEU A 1 100 ? -2.036 -4.134 25.506 1.00 86.31 100 LEU A N 1
ATOM 800 C CA . LEU A 1 100 ? -2.455 -2.799 25.077 1.00 86.31 100 LEU A CA 1
ATOM 801 C C . LEU A 1 100 ? -3.939 -2.762 24.699 1.00 86.31 100 LEU A C 1
ATOM 803 O O . LEU A 1 100 ? -4.423 -1.743 24.214 1.00 86.31 100 LEU A O 1
ATOM 807 N N . GLU A 1 101 ? -4.656 -3.870 24.874 1.00 83.06 101 GLU A N 1
ATOM 808 C CA . GLU A 1 101 ? -6.102 -3.873 24.723 1.00 83.06 101 GLU A CA 1
ATOM 809 C C . GLU A 1 101 ? -6.734 -3.112 25.878 1.00 83.06 101 GLU A C 1
ATOM 811 O O . GLU A 1 101 ? -6.382 -3.314 27.043 1.00 83.06 101 GLU A O 1
ATOM 816 N N . GLU A 1 102 ? -7.684 -2.239 25.554 1.00 78.69 102 GLU A N 1
ATOM 817 C CA . GLU A 1 102 ? -8.522 -1.620 26.569 1.00 78.69 102 GLU A CA 1
ATOM 818 C C . GLU A 1 102 ? -9.229 -2.730 27.355 1.00 78.69 102 GLU A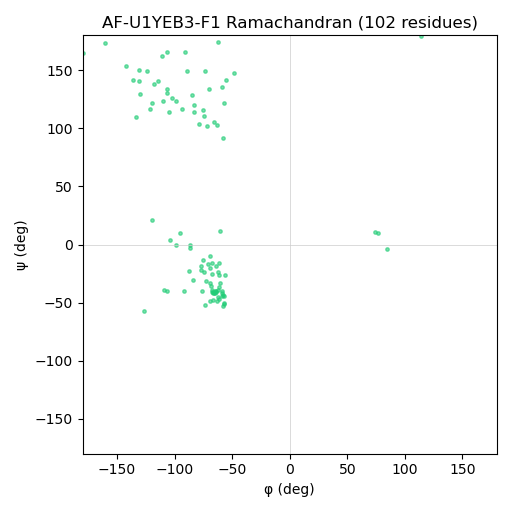 C 1
ATOM 820 O O . GLU A 1 102 ? -9.932 -3.570 26.783 1.00 78.69 102 GLU A O 1
ATOM 825 N N . GLN A 1 103 ? -9.009 -2.754 28.671 1.00 64.75 103 GLN A N 1
ATOM 826 C CA . GLN A 1 103 ? -9.741 -3.646 29.560 1.00 64.75 103 GLN A CA 1
ATOM 827 C C . GLN A 1 103 ? -11.207 -3.209 29.539 1.00 64.75 103 GLN A C 1
ATOM 829 O O . GLN A 1 103 ? -11.544 -2.154 30.075 1.00 64.75 103 GLN A O 1
ATOM 834 N N . LYS A 1 104 ? -12.051 -3.985 28.854 1.00 53.94 104 LYS A N 1
ATOM 835 C CA . LYS A 1 104 ? -13.507 -3.828 28.906 1.00 53.94 104 LYS A CA 1
ATOM 836 C C . LYS A 1 104 ? -14.057 -4.198 30.275 1.00 53.94 104 LYS A C 1
ATOM 838 O O . LYS A 1 104 ? -13.552 -5.186 30.856 1.00 53.94 104 LYS A O 1
#

Foldseek 3Di:
DQDDLCLQVPDDPCCCVVPQVVLVVVLVVVLVPLPKDFPDKDACPPPDDDDPDPPNDGMDTDIDDPDPVSVVVSVVSVVVSVCVSNDDDDDDDDDPDPVPDDDD

Organism: NCBI:txid649747

Sequence (104 aa):
MTFESTGWFNTNGQEKTEKILPQLQEVVLSWRSNGSTLLGTFDRDILTAGHAGNHGWHACFLYDVPDLQTVSEMTHSFRATGLDRYFRLEAMIGRPFFLLEEQK

Radius of gyration: 15.96 Å; Cα contacts (8 Å, |Δi|>4): 75; chains: 1; bounding box: 38×31×48 Å

Nearest PDB structures (foldseek):
  6i69-assembly1_A  TM=5.916E-01  e=1.547E+00  Thermus thermophilus HB8